Protein AF-A0A928IQV2-F1 (afdb_monomer_lite)

pLDDT: mean 84.83, std 9.08, range [54.75, 93.12]

Radius of gyration: 12.13 Å; chains: 1; bounding box: 26×24×36 Å

Secondary structure (DSSP, 8-state):
-HHHHHHHHTTSEEEEES--TTTHHHHHHHHHTT-EEEEEESS--TTSTTHHHHHHTTPEEEESTTTT-S-S-EEEEE---

Foldseek 3Di:
DVLVVLLVQQVAEAEEEDDDPVCVVVLVVNLVVNGQYEYFYQDDCCPPPCNVVCVVSVHHYYYHPCSPVDDPRYHYDYDDD

Sequence (81 aa):
MLKKYINSLKNKKVGFIGIGISNMPIIKIFADADVDISIRDIKDISNGEFSEELKNLGVKIITGDTFLTTYMKTFYFYHPV

Structure (mmCIF, N/CA/C/O backbone):
data_AF-A0A928IQV2-F1
#
_entry.id   AF-A0A928IQV2-F1
#
loop_
_atom_site.group_PDB
_atom_site.id
_atom_site.type_symbol
_atom_site.label_atom_id
_atom_site.label_alt_id
_atom_site.label_comp_id
_atom_site.label_asym_id
_atom_site.label_entity_id
_atom_site.label_seq_id
_atom_site.pdbx_PDB_ins_code
_atom_site.Cartn_x
_atom_site.Cartn_y
_atom_site.Cartn_z
_atom_site.occupancy
_atom_site.B_iso_or_equiv
_atom_site.auth_seq_id
_atom_site.auth_comp_id
_atom_site.auth_asym_id
_atom_site.auth_atom_id
_atom_site.pdbx_PDB_model_num
ATOM 1 N N . MET A 1 1 ? -0.124 9.901 18.341 1.00 74.31 1 MET A N 1
ATOM 2 C CA . MET A 1 1 ? -0.485 10.788 17.209 1.00 74.31 1 MET A CA 1
ATOM 3 C C . MET A 1 1 ? -0.581 10.017 15.891 1.00 74.31 1 MET A C 1
ATOM 5 O O . MET A 1 1 ? -1.649 10.038 15.297 1.00 74.31 1 MET A O 1
ATOM 9 N N . LEU A 1 2 ? 0.435 9.234 15.502 1.00 79.31 2 LEU A N 1
ATOM 10 C CA . LEU A 1 2 ? 0.446 8.451 14.251 1.00 79.31 2 LEU A CA 1
ATOM 11 C C . LEU A 1 2 ? -0.709 7.435 14.098 1.00 79.31 2 LEU A C 1
ATOM 13 O O . LEU A 1 2 ? -1.406 7.456 13.091 1.00 79.31 2 LEU A O 1
ATOM 17 N N . LYS A 1 3 ? -0.998 6.614 15.120 1.00 83.38 3 LYS A N 1
ATOM 18 C CA . LYS A 1 3 ? -2.133 5.661 15.079 1.00 83.38 3 LYS A CA 1
ATOM 19 C C . LYS A 1 3 ? -3.490 6.339 14.831 1.00 83.38 3 LYS A C 1
ATOM 21 O 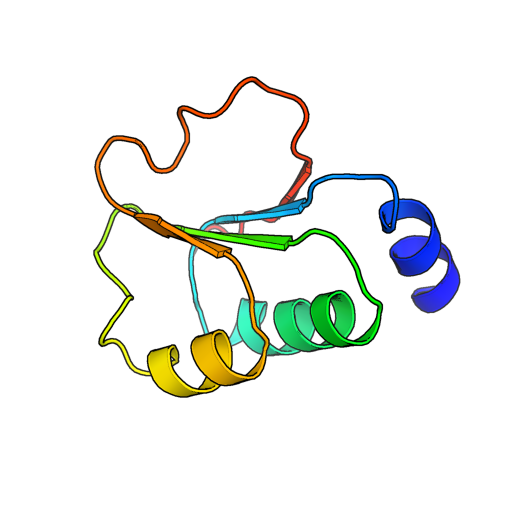O . LYS A 1 3 ? -4.317 5.806 14.103 1.00 83.38 3 LYS A O 1
ATOM 26 N N . LYS A 1 4 ? -3.720 7.526 15.414 1.00 86.31 4 LYS A N 1
ATOM 27 C CA . LYS A 1 4 ? -4.957 8.301 15.195 1.00 86.31 4 LYS A CA 1
ATOM 28 C C . LYS A 1 4 ? -5.057 8.785 13.748 1.00 86.31 4 LYS A C 1
ATOM 30 O O . LYS A 1 4 ? -6.134 8.724 13.170 1.00 86.31 4 LYS A O 1
ATOM 35 N N . TYR A 1 5 ? -3.936 9.222 13.174 1.00 86.88 5 TYR A N 1
ATOM 36 C CA . TYR A 1 5 ? -3.871 9.613 11.771 1.00 86.88 5 TYR A CA 1
ATOM 37 C C . TYR A 1 5 ? -4.166 8.427 10.844 1.00 86.88 5 TYR A C 1
ATOM 39 O O . TYR A 1 5 ? -5.078 8.529 10.033 1.00 86.88 5 TYR A O 1
ATOM 47 N N . ILE A 1 6 ? -3.507 7.279 11.028 1.00 86.56 6 ILE A N 1
ATOM 48 C CA . ILE A 1 6 ? -3.753 6.076 10.210 1.00 86.56 6 ILE A CA 1
ATOM 49 C C . ILE A 1 6 ? -5.213 5.620 10.325 1.00 86.56 6 ILE A C 1
ATOM 51 O O . ILE A 1 6 ? -5.868 5.376 9.318 1.00 86.56 6 ILE A O 1
ATOM 55 N N . ASN A 1 7 ? -5.778 5.612 11.536 1.00 87.19 7 ASN A N 1
ATOM 56 C CA . ASN A 1 7 ? -7.191 5.278 11.728 1.00 87.19 7 ASN A CA 1
ATOM 57 C C . ASN A 1 7 ? -8.141 6.231 10.983 1.00 87.19 7 ASN A C 1
ATOM 59 O O . ASN A 1 7 ? -9.196 5.795 10.532 1.00 87.19 7 ASN A O 1
ATOM 63 N N . SER A 1 8 ? -7.777 7.507 10.808 1.00 88.69 8 SER A N 1
ATOM 64 C CA . SER A 1 8 ? -8.569 8.455 10.006 1.00 88.69 8 SER A CA 1
ATOM 65 C C . SER A 1 8 ? -8.588 8.122 8.505 1.00 88.69 8 SER A C 1
ATOM 67 O O . SER A 1 8 ? -9.445 8.623 7.772 1.00 88.69 8 SER A O 1
ATOM 69 N N . LEU A 1 9 ? -7.666 7.267 8.048 1.00 89.25 9 LEU A N 1
ATOM 70 C CA . LEU A 1 9 ? -7.526 6.852 6.655 1.00 89.25 9 LEU A CA 1
ATOM 71 C C . LEU A 1 9 ? -8.247 5.539 6.335 1.00 89.25 9 LEU A C 1
ATOM 73 O O . LEU A 1 9 ? -8.419 5.255 5.159 1.00 89.25 9 LEU A O 1
ATOM 77 N N . LYS A 1 10 ? -8.734 4.780 7.326 1.00 87.88 10 LYS A N 1
ATOM 78 C CA . LYS A 1 10 ? -9.416 3.484 7.112 1.00 87.88 10 LYS A CA 1
ATOM 79 C C . LYS A 1 10 ? -10.568 3.531 6.103 1.00 87.88 10 LYS A C 1
ATOM 81 O O . LYS A 1 10 ? -10.772 2.596 5.348 1.00 87.88 10 LYS A O 1
ATOM 86 N N . ASN A 1 11 ? -11.293 4.648 6.050 1.00 87.75 11 ASN A N 1
ATOM 87 C CA . ASN A 1 11 ? -12.414 4.843 5.122 1.00 87.75 11 ASN A CA 1
ATOM 88 C C . ASN A 1 11 ? -12.002 5.545 3.813 1.00 87.75 11 ASN A C 1
ATOM 90 O O . ASN A 1 11 ? -12.850 6.089 3.103 1.00 87.75 11 ASN A O 1
ATOM 94 N N . LYS A 1 12 ? -10.701 5.632 3.524 1.00 89.38 12 LYS A N 1
ATOM 95 C CA . LYS A 1 12 ? -10.144 6.301 2.345 1.00 89.38 12 LYS A CA 1
ATOM 96 C C . LYS A 1 12 ? -9.320 5.311 1.537 1.00 89.38 12 LYS A C 1
ATOM 98 O O . LYS A 1 12 ? -8.667 4.436 2.087 1.00 89.38 12 LYS A O 1
ATOM 103 N N . LYS A 1 13 ? -9.292 5.536 0.226 1.00 90.44 13 LYS A N 1
ATOM 104 C CA . LYS A 1 13 ? -8.358 4.860 -0.671 1.00 90.44 13 LYS A CA 1
ATOM 105 C C . LYS A 1 13 ? -7.021 5.573 -0.609 1.00 90.44 13 LYS A C 1
ATOM 107 O O . LYS A 1 13 ? -6.972 6.788 -0.823 1.00 90.44 13 LYS A O 1
ATOM 112 N N . VAL A 1 14 ? -5.954 4.835 -0.341 1.00 91.44 14 VAL A N 1
ATOM 113 C CA . VAL A 1 14 ? -4.591 5.361 -0.299 1.00 91.44 14 VAL A CA 1
ATOM 114 C C . VAL A 1 14 ? -3.773 4.727 -1.419 1.00 91.44 14 VAL A C 1
ATOM 116 O O . VAL A 1 14 ? -3.812 3.523 -1.651 1.00 91.44 14 VAL A O 1
ATOM 119 N N . GLY A 1 15 ? -3.052 5.545 -2.172 1.00 91.19 15 GLY A N 1
ATOM 120 C CA . GLY A 1 15 ? -2.141 5.090 -3.214 1.00 91.19 15 GLY A CA 1
ATOM 121 C C . GLY A 1 15 ? -0.708 5.429 -2.841 1.00 91.19 15 GLY A C 1
ATOM 122 O O . GLY A 1 15 ? -0.431 6.568 -2.484 1.00 91.19 15 GLY A O 1
ATOM 123 N N . PHE A 1 16 ? 0.205 4.477 -2.960 1.00 90.94 16 PHE A N 1
ATOM 124 C CA . PHE A 1 16 ? 1.641 4.724 -2.894 1.00 90.94 16 PHE A CA 1
ATOM 125 C C . PHE A 1 16 ? 2.186 4.725 -4.312 1.00 90.94 16 PHE A C 1
ATOM 127 O O . PHE A 1 16 ? 2.041 3.734 -5.024 1.00 90.94 16 PHE A O 1
ATOM 134 N N . ILE A 1 17 ? 2.760 5.850 -4.731 1.00 89.25 17 ILE A N 1
ATOM 135 C CA . ILE A 1 17 ? 3.392 5.979 -6.041 1.00 89.25 17 ILE A CA 1
ATOM 136 C C . ILE A 1 17 ? 4.886 5.697 -5.870 1.00 89.25 17 ILE A C 1
ATOM 138 O O . ILE A 1 17 ? 5.573 6.424 -5.150 1.00 89.25 17 ILE A O 1
ATOM 142 N N . GLY A 1 18 ? 5.362 4.650 -6.541 1.00 84.25 18 GLY A N 1
ATOM 143 C CA . GLY A 1 18 ? 6.712 4.112 -6.417 1.00 84.25 18 GLY A CA 1
ATOM 144 C C . GLY A 1 18 ? 6.851 3.124 -5.256 1.00 84.25 18 GLY A C 1
ATOM 145 O O . GLY A 1 18 ? 6.458 3.408 -4.118 1.00 84.25 18 GLY A O 1
ATOM 146 N N . ILE A 1 19 ? 7.454 1.965 -5.532 1.00 74.06 19 ILE A N 1
ATOM 147 C CA . ILE A 1 19 ? 7.877 1.006 -4.505 1.00 74.06 19 ILE A CA 1
ATOM 148 C C . ILE A 1 19 ? 9.379 1.155 -4.250 1.00 74.06 19 ILE A C 1
ATOM 150 O O . ILE A 1 19 ? 10.218 0.781 -5.062 1.00 74.06 19 ILE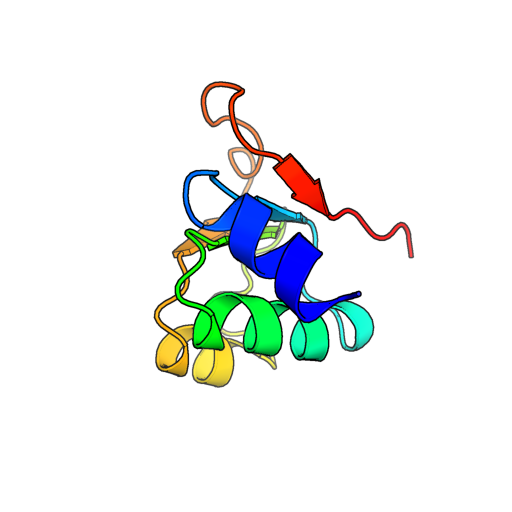 A O 1
ATOM 154 N N . GLY A 1 20 ? 9.722 1.753 -3.114 1.00 70.12 20 GLY A N 1
ATOM 155 C CA . GLY A 1 20 ? 11.104 1.905 -2.667 1.00 70.12 20 GLY A CA 1
ATOM 156 C C . GLY A 1 20 ? 11.270 1.454 -1.222 1.00 70.12 20 GLY A C 1
ATOM 157 O O . GLY A 1 20 ? 10.288 1.326 -0.485 1.00 70.12 20 GLY A O 1
ATOM 158 N N . ILE A 1 21 ? 12.527 1.288 -0.802 1.00 68.12 21 ILE A N 1
ATOM 159 C CA . ILE A 1 21 ? 12.911 0.925 0.575 1.00 68.12 21 ILE A CA 1
ATOM 160 C C . ILE A 1 21 ? 12.241 1.854 1.601 1.00 68.12 21 ILE A C 1
ATOM 162 O O . ILE A 1 21 ? 11.811 1.406 2.659 1.00 68.12 21 ILE A O 1
ATOM 166 N N . SER A 1 22 ? 12.104 3.143 1.279 1.00 74.12 22 SER A N 1
ATOM 167 C CA . SER A 1 22 ? 11.479 4.144 2.149 1.00 74.12 22 SER A CA 1
ATOM 168 C C . SER A 1 22 ? 9.963 3.973 2.298 1.00 74.12 22 SER A C 1
ATOM 170 O O . SER A 1 22 ? 9.424 4.233 3.374 1.00 74.12 22 SER A O 1
ATOM 172 N N . ASN A 1 23 ? 9.269 3.506 1.257 1.00 82.38 23 ASN A N 1
ATOM 173 C CA . ASN A 1 23 ? 7.815 3.340 1.284 1.00 82.38 23 ASN A CA 1
ATOM 174 C C . ASN A 1 23 ? 7.392 2.017 1.934 1.00 82.38 23 ASN A C 1
ATOM 176 O O . ASN A 1 23 ? 6.327 1.964 2.548 1.00 82.38 23 ASN A O 1
ATOM 180 N N . MET A 1 24 ? 8.211 0.962 1.859 1.00 88.81 24 MET A N 1
ATOM 181 C CA . MET A 1 24 ? 7.813 -0.375 2.316 1.00 88.81 24 MET A CA 1
ATOM 182 C C . MET A 1 24 ? 7.448 -0.468 3.813 1.00 88.81 24 MET A C 1
ATOM 184 O O . MET A 1 24 ? 6.419 -1.066 4.138 1.00 88.81 24 MET A O 1
ATOM 188 N N . PRO A 1 25 ? 8.181 0.169 4.750 1.00 89.00 25 PRO A N 1
ATOM 189 C CA . PRO A 1 25 ? 7.773 0.220 6.155 1.00 89.00 25 PRO A CA 1
ATOM 190 C C . PRO A 1 25 ? 6.408 0.888 6.363 1.00 89.00 25 PRO A C 1
ATOM 192 O O . PRO A 1 25 ? 5.618 0.445 7.193 1.00 89.00 25 PRO A O 1
ATOM 195 N N . ILE A 1 26 ? 6.109 1.942 5.598 1.00 88.62 26 ILE A N 1
ATOM 196 C CA . ILE A 1 26 ? 4.844 2.681 5.705 1.00 88.62 26 ILE A CA 1
ATOM 197 C C . ILE A 1 26 ? 3.697 1.850 5.121 1.00 88.62 26 ILE A C 1
ATOM 199 O O . ILE A 1 26 ? 2.633 1.771 5.732 1.00 88.62 26 ILE A O 1
ATOM 203 N N . ILE A 1 27 ? 3.931 1.184 3.987 1.00 91.38 27 ILE A N 1
ATOM 204 C CA . ILE A 1 27 ? 2.979 0.265 3.351 1.00 91.38 27 ILE A CA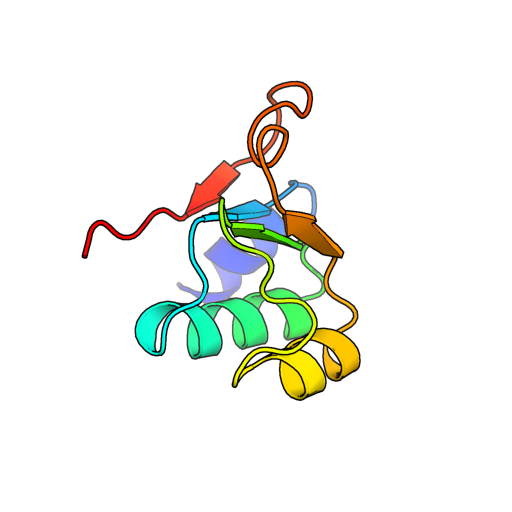 1
ATOM 205 C C . ILE A 1 27 ? 2.538 -0.815 4.343 1.00 91.38 27 ILE A C 1
ATOM 207 O O . ILE A 1 27 ? 1.338 -1.004 4.524 1.00 91.38 27 ILE A O 1
ATOM 211 N N . LYS A 1 28 ? 3.483 -1.452 5.048 1.00 91.50 28 LYS A N 1
ATOM 212 C CA . LYS A 1 28 ? 3.182 -2.458 6.083 1.00 91.50 28 LYS A CA 1
ATOM 213 C C . LYS A 1 28 ? 2.302 -1.900 7.193 1.00 91.50 28 LYS A C 1
ATOM 215 O O . LYS A 1 28 ? 1.264 -2.468 7.496 1.00 91.50 28 LYS A O 1
ATOM 220 N N . ILE A 1 29 ? 2.668 -0.740 7.742 1.00 91.12 29 ILE A N 1
ATOM 221 C CA . ILE A 1 29 ? 1.901 -0.089 8.814 1.00 91.12 29 ILE A CA 1
ATOM 222 C C . ILE A 1 29 ? 0.453 0.194 8.380 1.00 91.12 29 ILE A C 1
ATOM 224 O O . ILE A 1 29 ? -0.462 0.108 9.198 1.00 91.12 29 ILE A O 1
ATOM 228 N N . PHE A 1 30 ? 0.237 0.568 7.117 1.00 92.56 30 PHE A N 1
ATOM 229 C CA . PHE A 1 30 ? -1.096 0.861 6.594 1.00 92.56 30 PHE A CA 1
ATOM 230 C C . PHE A 1 30 ? -1.882 -0.420 6.288 1.00 92.56 30 PHE A C 1
ATOM 232 O O . PHE A 1 30 ? -3.072 -0.468 6.596 1.00 92.56 30 PHE A O 1
ATOM 239 N N . ALA A 1 31 ? -1.225 -1.448 5.744 1.00 91.88 31 ALA A N 1
ATOM 240 C CA . ALA A 1 31 ? -1.815 -2.763 5.502 1.00 91.88 31 ALA A CA 1
ATOM 241 C C . ALA A 1 31 ? -2.252 -3.435 6.815 1.00 91.88 31 ALA A C 1
ATOM 243 O O . ALA A 1 31 ? -3.405 -3.831 6.944 1.00 91.88 31 ALA A O 1
ATOM 244 N N . ASP A 1 32 ? -1.382 -3.453 7.830 1.00 91.75 32 ASP A N 1
ATOM 245 C CA . ASP A 1 32 ? -1.680 -3.988 9.170 1.00 91.75 32 ASP A CA 1
ATOM 246 C C . ASP A 1 32 ? -2.828 -3.235 9.859 1.00 91.75 32 ASP A C 1
ATOM 248 O O . ASP A 1 32 ? -3.511 -3.758 10.742 1.00 91.75 32 ASP A O 1
ATOM 252 N N . ALA A 1 33 ? -3.033 -1.974 9.477 1.00 91.62 33 ALA A N 1
ATOM 253 C CA . ALA A 1 33 ? -4.124 -1.149 9.962 1.00 91.62 33 ALA A CA 1
ATOM 254 C C . ALA A 1 33 ? -5.409 -1.286 9.132 1.00 91.62 33 ALA A C 1
ATOM 256 O O . ALA A 1 33 ? -6.340 -0.528 9.400 1.00 91.62 33 ALA A O 1
ATOM 257 N N . ASP A 1 34 ? -5.484 -2.221 8.180 1.00 91.25 34 ASP A N 1
ATOM 258 C CA . ASP A 1 34 ? -6.655 -2.485 7.331 1.00 91.25 34 ASP A CA 1
ATOM 259 C C . ASP A 1 34 ? -7.110 -1.244 6.537 1.00 91.25 34 ASP A C 1
ATOM 261 O O . ASP A 1 34 ? -8.293 -0.921 6.425 1.00 91.25 34 ASP A O 1
ATOM 265 N N . VAL A 1 35 ? -6.142 -0.464 6.046 1.00 93.00 35 VAL A N 1
ATOM 266 C CA . VAL A 1 35 ? -6.398 0.662 5.140 1.00 93.00 35 VAL A CA 1
ATOM 267 C C . VAL A 1 35 ? -6.450 0.138 3.701 1.00 93.00 35 VAL A C 1
ATOM 269 O O . VAL A 1 35 ? -5.583 -0.632 3.296 1.00 93.00 35 VAL A O 1
ATOM 272 N N . ASP A 1 36 ? -7.423 0.596 2.903 1.00 91.88 36 ASP A N 1
ATOM 273 C CA . ASP A 1 36 ? -7.512 0.277 1.467 1.00 91.88 36 ASP A CA 1
ATOM 274 C C . ASP A 1 36 ? -6.346 0.937 0.714 1.00 91.88 36 ASP A C 1
ATOM 276 O O . ASP A 1 36 ? -6.407 2.117 0.338 1.00 91.88 36 ASP A O 1
ATOM 280 N N . ILE A 1 37 ? -5.253 0.184 0.553 1.00 92.31 37 ILE A N 1
ATOM 281 C CA . ILE A 1 37 ? -4.026 0.655 -0.084 1.00 92.31 37 ILE A CA 1
ATOM 282 C C . ILE A 1 37 ? -3.787 0.030 -1.459 1.00 92.31 37 ILE A C 1
ATOM 284 O O . ILE A 1 37 ? -4.034 -1.150 -1.710 1.00 92.31 37 ILE A O 1
ATOM 288 N N . SER A 1 38 ? -3.232 0.843 -2.357 1.00 91.62 38 SER A N 1
ATOM 289 C CA . SER A 1 38 ? -2.750 0.417 -3.671 1.00 91.62 38 SER A CA 1
ATOM 290 C C . SER A 1 38 ? -1.313 0.868 -3.899 1.00 91.62 38 SER A C 1
ATOM 292 O O . SER A 1 38 ? -0.975 2.015 -3.617 1.00 91.62 38 SER A O 1
ATOM 294 N N . ILE A 1 39 ? -0.479 -0.014 -4.440 1.00 91.69 39 ILE A N 1
ATOM 295 C CA . ILE A 1 39 ? 0.867 0.306 -4.913 1.00 91.69 39 ILE A CA 1
ATOM 296 C C . ILE A 1 39 ? 0.793 0.592 -6.402 1.00 91.69 39 ILE A C 1
ATOM 298 O O . ILE A 1 39 ? 0.161 -0.153 -7.154 1.00 91.69 39 ILE A O 1
ATOM 302 N N . ARG A 1 40 ? 1.404 1.696 -6.820 1.00 90.06 40 ARG A N 1
ATOM 303 C CA . ARG A 1 40 ? 1.306 2.210 -8.179 1.00 90.06 40 ARG A CA 1
ATOM 304 C C . ARG A 1 40 ? 2.680 2.545 -8.708 1.00 90.06 40 ARG A C 1
ATOM 306 O O . ARG A 1 40 ? 3.402 3.312 -8.082 1.00 90.06 40 ARG A O 1
ATOM 313 N N . ASP A 1 41 ? 3.019 2.007 -9.865 1.00 89.00 41 ASP A N 1
ATOM 314 C CA . ASP A 1 41 ? 4.301 2.277 -10.505 1.00 89.00 41 ASP A CA 1
ATOM 315 C C . ASP A 1 41 ? 4.128 2.317 -12.021 1.00 89.00 41 ASP A C 1
ATOM 317 O O . ASP A 1 41 ? 3.267 1.641 -12.573 1.00 89.00 41 ASP A O 1
ATOM 321 N N . ILE A 1 42 ? 4.931 3.121 -12.708 1.00 88.50 42 ILE A N 1
ATOM 322 C CA . ILE A 1 42 ? 4.930 3.109 -14.171 1.00 88.50 42 ILE A CA 1
ATOM 323 C C . ILE A 1 42 ? 5.536 1.802 -14.701 1.00 88.50 42 ILE A C 1
ATOM 325 O O . ILE A 1 42 ? 5.111 1.293 -15.735 1.00 88.50 42 ILE A O 1
ATOM 329 N N . LYS A 1 43 ? 6.502 1.229 -13.975 1.00 88.31 43 LYS A N 1
ATOM 330 C CA . LYS A 1 43 ? 7.148 -0.040 -14.315 1.00 88.31 43 LYS A CA 1
ATOM 331 C C . LYS A 1 43 ? 6.336 -1.212 -13.778 1.00 88.31 43 LYS A C 1
ATOM 333 O O . LYS A 1 43 ? 5.642 -1.096 -12.771 1.00 88.31 43 LYS A O 1
ATOM 338 N N . ASP A 1 44 ? 6.461 -2.370 -14.420 1.00 88.44 44 ASP A N 1
ATOM 339 C CA . ASP A 1 44 ? 5.938 -3.599 -13.833 1.00 88.44 44 ASP A CA 1
ATOM 340 C C . ASP A 1 44 ? 6.818 -4.037 -12.653 1.00 88.44 44 ASP A C 1
ATOM 342 O O . ASP A 1 44 ? 8.004 -4.326 -12.812 1.00 88.44 44 ASP A O 1
ATOM 346 N N . ILE A 1 45 ? 6.221 -4.067 -11.463 1.00 87.56 45 ILE A N 1
ATOM 347 C CA . ILE A 1 45 ? 6.866 -4.443 -10.198 1.00 87.56 45 ILE A CA 1
ATOM 348 C C . ILE A 1 45 ? 6.368 -5.793 -9.668 1.00 87.56 45 ILE A C 1
ATOM 350 O O . ILE A 1 45 ? 6.779 -6.230 -8.593 1.00 87.56 45 ILE A O 1
ATOM 354 N N . SER A 1 46 ? 5.502 -6.480 -10.420 1.00 83.31 46 SER A N 1
ATOM 355 C CA . SER A 1 46 ? 4.837 -7.723 -9.998 1.00 83.31 46 SER A CA 1
ATOM 356 C C . SER A 1 46 ? 5.807 -8.884 -9.748 1.00 83.31 46 SER A C 1
ATOM 358 O O . SER A 1 46 ? 5.458 -9.825 -9.035 1.00 83.31 46 SER A O 1
ATOM 360 N N . ASN A 1 47 ? 7.020 -8.794 -10.305 1.00 85.94 47 ASN A N 1
ATOM 361 C CA . ASN A 1 47 ? 8.120 -9.748 -10.135 1.00 85.94 47 ASN A CA 1
ATOM 362 C C . ASN A 1 47 ? 9.403 -9.081 -9.589 1.00 85.94 47 ASN A C 1
ATOM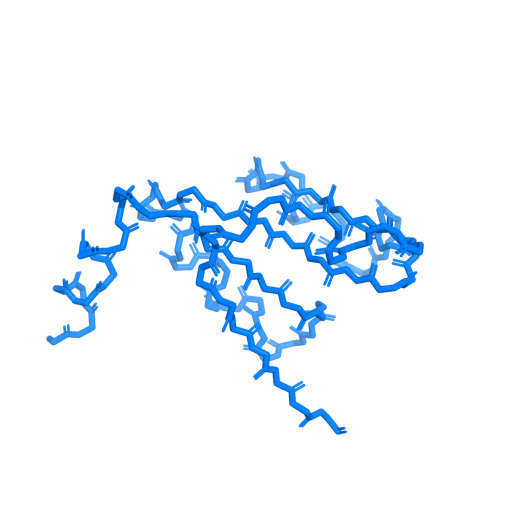 364 O O . ASN A 1 47 ? 10.495 -9.617 -9.755 1.00 85.94 47 ASN A O 1
ATOM 368 N N . GLY A 1 48 ? 9.296 -7.885 -8.998 1.00 85.75 48 GLY A N 1
ATOM 369 C CA . GLY A 1 48 ? 10.436 -7.157 -8.431 1.00 85.75 48 GLY A CA 1
ATOM 370 C C . GLY A 1 48 ? 10.838 -7.634 -7.030 1.00 85.75 48 GLY A C 1
ATOM 371 O O . GLY A 1 48 ? 10.222 -8.538 -6.465 1.00 85.75 48 GLY A O 1
ATOM 372 N N . GLU A 1 49 ? 11.835 -6.961 -6.449 1.00 87.62 49 GLU A N 1
ATOM 373 C CA . GLU A 1 49 ? 12.406 -7.242 -5.117 1.00 87.62 49 GLU A CA 1
ATOM 374 C C . GLU A 1 49 ? 11.344 -7.389 -4.013 1.00 87.62 49 GLU A C 1
ATOM 376 O O . GLU A 1 49 ? 11.409 -8.308 -3.204 1.00 87.62 49 GLU A O 1
ATOM 381 N N . PHE A 1 50 ? 10.319 -6.533 -4.018 1.00 89.00 50 PHE A N 1
ATOM 382 C CA . PHE A 1 50 ? 9.272 -6.522 -2.989 1.00 89.00 50 PHE A CA 1
ATOM 383 C C . PHE A 1 50 ? 8.027 -7.348 -3.354 1.00 89.00 50 PHE A C 1
ATOM 385 O O . PHE A 1 50 ? 7.038 -7.325 -2.624 1.00 89.00 50 PHE A O 1
ATOM 392 N N . SER A 1 51 ? 8.028 -8.062 -4.482 1.00 88.62 51 SER A N 1
ATOM 393 C CA . SER A 1 51 ? 6.817 -8.695 -5.026 1.00 88.62 51 SER A CA 1
ATOM 394 C C . SER A 1 51 ? 6.180 -9.732 -4.096 1.00 88.62 51 SER A C 1
ATOM 396 O O . SER A 1 51 ? 4.960 -9.733 -3.934 1.00 88.62 51 SER A O 1
ATOM 398 N N . GLU A 1 52 ? 6.975 -10.594 -3.459 1.00 91.19 52 GLU A N 1
ATOM 399 C CA . GLU A 1 52 ? 6.470 -11.579 -2.493 1.00 91.19 52 GLU A CA 1
ATOM 400 C C . GLU A 1 52 ? 5.867 -10.906 -1.262 1.00 91.19 52 GLU A C 1
ATOM 402 O O . GLU A 1 52 ? 4.797 -11.288 -0.790 1.00 91.19 52 GLU A O 1
ATOM 407 N N . GLU A 1 53 ? 6.517 -9.857 -0.771 1.00 91.25 53 GLU A N 1
ATOM 408 C CA . GLU A 1 53 ? 6.060 -9.143 0.411 1.00 91.25 53 GLU A CA 1
ATOM 409 C C . GLU A 1 53 ? 4.735 -8.415 0.149 1.00 91.25 53 GLU A C 1
ATOM 411 O O . GLU A 1 53 ? 3.812 -8.494 0.956 1.00 91.25 53 GLU A O 1
ATOM 416 N N . LEU A 1 54 ? 4.584 -7.794 -1.022 1.00 90.50 54 LEU A N 1
ATOM 417 C CA . LEU A 1 54 ? 3.321 -7.186 -1.445 1.00 90.50 54 LEU A CA 1
ATOM 418 C C . LEU A 1 54 ? 2.197 -8.214 -1.610 1.00 90.50 54 LEU A C 1
ATOM 420 O O . LEU A 1 54 ? 1.062 -7.939 -1.219 1.00 90.50 54 LEU A O 1
ATOM 424 N N . LYS A 1 55 ? 2.505 -9.399 -2.156 1.00 90.50 55 LYS A N 1
ATOM 425 C CA . LYS A 1 55 ? 1.538 -10.503 -2.261 1.00 90.50 55 LYS A CA 1
ATOM 426 C C . LYS A 1 55 ? 1.066 -10.950 -0.879 1.00 90.50 55 LYS A C 1
ATOM 428 O O . LYS A 1 55 ? -0.135 -11.096 -0.677 1.00 90.50 55 LYS A O 1
ATOM 433 N N . ASN A 1 56 ? 1.986 -11.094 0.074 1.00 93.12 56 ASN A N 1
ATOM 434 C CA . ASN A 1 56 ? 1.665 -11.487 1.448 1.00 93.12 56 ASN A CA 1
ATOM 435 C C . ASN A 1 56 ? 0.818 -10.440 2.184 1.00 93.12 56 ASN A C 1
ATOM 437 O O . ASN A 1 56 ? -0.029 -10.804 2.994 1.00 93.12 56 ASN A O 1
ATOM 441 N N . LEU A 1 57 ? 1.008 -9.152 1.883 1.00 92.38 57 LEU A N 1
ATOM 442 C CA . LEU A 1 57 ? 0.193 -8.067 2.437 1.00 92.38 57 LEU A CA 1
ATOM 443 C C . LEU A 1 57 ? -1.196 -7.947 1.782 1.00 92.38 57 LEU A C 1
ATOM 445 O O . LEU A 1 57 ? -2.018 -7.167 2.254 1.00 92.38 57 LEU A O 1
ATOM 449 N N . GLY A 1 58 ? -1.466 -8.669 0.687 1.00 91.12 58 GLY A N 1
ATOM 450 C CA . GLY A 1 58 ? -2.756 -8.627 -0.010 1.00 91.12 58 GLY A CA 1
ATOM 451 C C . GLY A 1 58 ? -3.079 -7.277 -0.664 1.00 91.12 58 GLY A C 1
ATOM 452 O O . GLY A 1 58 ? -4.244 -6.980 -0.928 1.00 91.12 58 GLY A O 1
ATOM 453 N N . VAL A 1 59 ? -2.069 -6.441 -0.918 1.00 90.69 59 VAL A N 1
ATOM 454 C CA . VAL A 1 59 ? -2.268 -5.081 -1.440 1.00 90.69 59 VAL A CA 1
ATOM 455 C C . VAL A 1 59 ? -2.484 -5.084 -2.949 1.00 90.69 59 VAL A C 1
ATOM 457 O O . VAL A 1 59 ? -1.937 -5.909 -3.685 1.00 90.69 59 VAL A O 1
ATOM 460 N N . LYS A 1 60 ? -3.252 -4.114 -3.452 1.00 90.19 60 LYS A N 1
ATOM 461 C CA . LYS A 1 60 ? -3.492 -3.993 -4.892 1.00 90.19 60 LYS A CA 1
ATOM 462 C C . LYS A 1 60 ? -2.288 -3.368 -5.594 1.00 90.19 60 LYS A C 1
ATOM 464 O O . LYS A 1 60 ? -1.904 -2.252 -5.260 1.00 90.19 60 LYS A O 1
ATOM 469 N N . ILE A 1 61 ? -1.759 -4.026 -6.621 1.00 90.44 61 ILE A N 1
ATOM 470 C CA . ILE A 1 61 ? -0.694 -3.488 -7.481 1.00 90.44 61 ILE A CA 1
ATOM 471 C C . ILE A 1 61 ? -1.318 -2.986 -8.791 1.00 90.44 61 ILE A C 1
ATOM 473 O O . ILE A 1 61 ? -2.126 -3.684 -9.403 1.00 90.44 61 ILE A O 1
ATOM 477 N N . ILE A 1 62 ? -0.992 -1.759 -9.203 1.00 89.94 62 ILE A N 1
ATOM 478 C CA . ILE A 1 62 ? -1.473 -1.141 -10.448 1.00 89.94 62 ILE A CA 1
ATOM 479 C C . ILE A 1 62 ? -0.267 -0.567 -11.189 1.00 89.94 62 ILE A C 1
ATOM 481 O O . ILE A 1 62 ? 0.346 0.387 -10.715 1.00 89.94 62 ILE A O 1
ATOM 485 N N . THR A 1 63 ? 0.062 -1.131 -12.346 1.00 90.12 63 THR A N 1
ATOM 486 C CA . THR A 1 63 ? 1.270 -0.773 -13.100 1.00 90.12 63 THR A CA 1
ATOM 487 C C . THR A 1 63 ? 0.975 -0.324 -14.531 1.00 90.12 63 THR A C 1
ATOM 489 O O . THR A 1 63 ? -0.166 -0.411 -14.998 1.00 90.12 63 THR A O 1
ATOM 492 N N . GLY A 1 64 ? 2.002 0.181 -15.221 1.00 88.12 64 GLY A N 1
ATOM 493 C CA . GLY A 1 64 ? 1.939 0.586 -16.628 1.00 88.12 64 GLY A CA 1
ATOM 494 C C . GLY A 1 64 ? 1.329 1.970 -16.842 1.00 88.12 64 GLY A C 1
ATOM 495 O O . GLY A 1 64 ? 1.122 2.732 -15.900 1.00 88.12 64 GLY A O 1
ATOM 496 N N . ASP A 1 65 ? 0.994 2.297 -18.090 1.00 85.50 65 ASP A N 1
ATOM 497 C CA . ASP A 1 65 ? 0.553 3.644 -18.501 1.00 85.50 65 ASP A CA 1
ATOM 498 C C . ASP A 1 65 ? -0.717 4.131 -17.782 1.00 85.50 65 ASP A C 1
ATOM 500 O O . ASP A 1 65 ? -0.990 5.326 -17.674 1.00 85.50 65 ASP A O 1
ATOM 504 N N . THR A 1 66 ? -1.488 3.196 -17.230 1.00 82.25 66 THR A N 1
ATOM 505 C CA . THR A 1 66 ? -2.719 3.457 -16.483 1.00 82.25 66 THR A CA 1
ATOM 506 C C . THR A 1 66 ? -2.523 3.547 -14.967 1.00 82.25 66 THR A C 1
ATOM 508 O O . THR A 1 66 ? -3.503 3.598 -14.221 1.00 82.25 66 THR A O 1
ATOM 511 N N . PHE A 1 67 ? -1.283 3.584 -14.462 1.00 83.31 67 PHE A N 1
ATOM 512 C CA . PHE A 1 67 ? -1.026 3.548 -13.015 1.00 83.31 67 PHE A CA 1
ATOM 513 C C . PHE A 1 67 ? -1.690 4.702 -12.241 1.00 83.31 67 PHE A C 1
ATOM 515 O O . PHE A 1 67 ? -2.038 4.537 -11.070 1.00 83.31 67 PHE A O 1
ATOM 522 N N . LEU A 1 68 ? -1.964 5.836 -12.898 1.00 82.12 68 LEU A N 1
ATOM 523 C CA . LEU A 1 68 ? -2.675 6.985 -12.321 1.00 82.12 68 LEU A CA 1
ATOM 524 C C . LEU A 1 68 ? -4.135 7.138 -12.776 1.00 82.12 68 LEU A C 1
ATOM 526 O O . LEU A 1 68 ? -4.852 7.958 -12.206 1.00 82.12 68 LEU A O 1
ATOM 530 N N . THR A 1 69 ? -4.632 6.362 -13.745 1.00 72.25 69 THR A N 1
ATOM 531 C CA . THR A 1 69 ? -5.930 6.629 -14.406 1.00 72.25 69 THR A CA 1
ATOM 532 C C . THR A 1 69 ? -7.171 6.157 -13.633 1.00 72.25 69 THR A C 1
ATOM 534 O O . THR A 1 69 ? -8.236 5.951 -14.208 1.00 72.25 69 THR A O 1
ATOM 537 N N . THR A 1 70 ? -7.111 6.023 -12.306 1.00 64.06 70 THR A N 1
ATOM 538 C CA . THR A 1 70 ? -8.309 5.701 -11.506 1.00 64.06 70 THR A CA 1
ATOM 539 C C . THR A 1 70 ? -9.023 6.974 -11.037 1.00 64.06 70 THR A C 1
ATOM 541 O O . THR A 1 70 ? -8.379 7.858 -10.475 1.00 64.06 70 THR A O 1
ATOM 544 N N . TYR A 1 71 ? -10.351 7.041 -11.223 1.00 58.12 71 TYR A N 1
ATOM 545 C CA . TYR A 1 71 ? -11.240 8.135 -10.793 1.00 58.12 71 TYR A CA 1
ATOM 546 C C . TYR A 1 71 ? -10.826 8.732 -9.433 1.00 58.12 71 TYR A C 1
ATOM 548 O O . TYR A 1 71 ? -10.811 8.044 -8.410 1.00 58.12 71 TYR A O 1
ATOM 556 N N . MET A 1 72 ? -10.464 10.019 -9.448 1.00 59.97 72 MET A N 1
ATOM 557 C CA . MET A 1 72 ? -9.815 10.756 -8.359 1.00 59.97 72 MET A CA 1
ATOM 558 C C . MET A 1 72 ? -10.663 10.820 -7.077 1.00 59.97 72 MET A C 1
ATOM 560 O O . MET A 1 72 ? -11.403 11.774 -6.855 1.00 59.97 72 MET A O 1
ATOM 564 N N . LYS A 1 73 ? -10.511 9.827 -6.196 1.00 68.06 73 LYS A N 1
ATOM 565 C CA . LYS A 1 73 ? -10.761 9.926 -4.741 1.00 68.06 73 LYS A CA 1
ATOM 566 C C . LYS A 1 73 ? -9.739 9.099 -3.946 1.00 68.06 73 LYS A C 1
ATOM 568 O O . LYS A 1 73 ? -10.078 8.472 -2.946 1.00 68.06 73 LYS A O 1
ATOM 573 N N . THR A 1 74 ? -8.492 9.084 -4.408 1.00 79.88 74 THR A N 1
ATOM 574 C CA . THR A 1 74 ? -7.380 8.390 -3.745 1.00 79.88 74 THR A CA 1
ATOM 575 C C . THR A 1 74 ? -6.414 9.424 -3.182 1.00 79.88 74 THR A C 1
ATOM 577 O O . THR A 1 74 ? -6.030 10.354 -3.888 1.00 79.88 74 THR A O 1
ATOM 580 N N . PHE A 1 75 ? -6.031 9.277 -1.915 1.00 83.56 75 PHE A N 1
ATOM 581 C CA . PHE A 1 75 ? -4.954 10.062 -1.317 1.00 83.56 75 PHE A CA 1
ATOM 582 C C . PHE A 1 75 ? -3.615 9.430 -1.698 1.00 83.56 75 PHE A C 1
ATOM 584 O O . PHE A 1 75 ? -3.406 8.251 -1.417 1.00 83.56 75 PHE A O 1
ATOM 591 N N . TYR A 1 76 ? -2.724 10.183 -2.341 1.00 85.31 76 TYR A N 1
ATOM 592 C CA . TYR A 1 76 ? -1.451 9.648 -2.819 1.00 85.31 76 TYR A CA 1
ATOM 593 C C . TYR A 1 76 ? -0.287 10.039 -1.910 1.00 85.31 76 TYR A C 1
ATOM 595 O O . TYR A 1 76 ? -0.07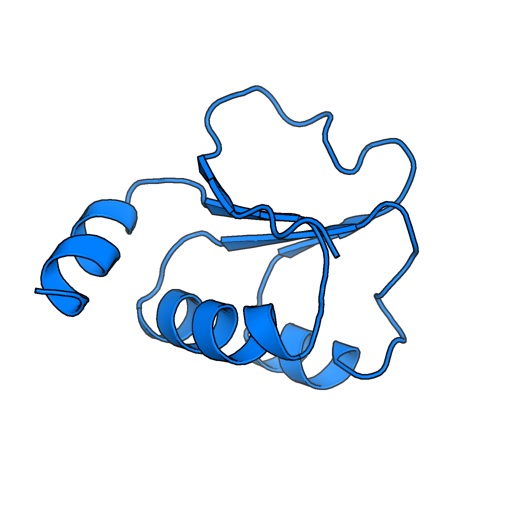4 11.219 -1.639 1.00 85.31 76 TYR A O 1
ATOM 603 N N . PHE A 1 77 ? 0.493 9.044 -1.493 1.00 83.25 77 PHE A N 1
ATOM 604 C CA . PHE A 1 77 ? 1.846 9.231 -0.985 1.00 83.25 77 PHE A CA 1
ATOM 605 C C . PHE A 1 77 ? 2.811 9.096 -2.160 1.00 83.25 77 PHE A C 1
ATOM 607 O O . PHE A 1 77 ? 2.894 8.043 -2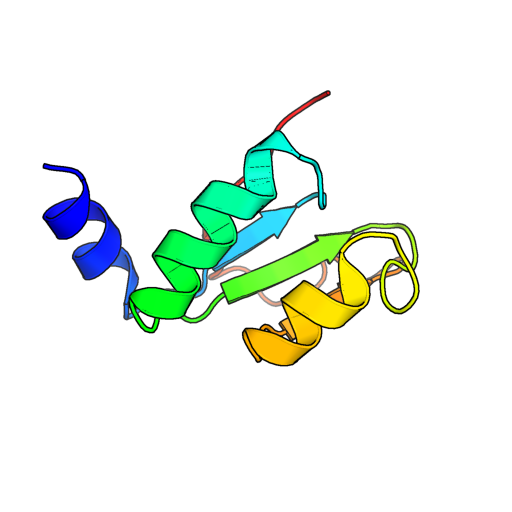.794 1.00 83.25 77 PHE A O 1
ATOM 614 N N . TYR A 1 78 ? 3.515 10.181 -2.457 1.00 79.50 78 TYR A N 1
ATOM 615 C CA . TYR A 1 78 ? 4.547 10.238 -3.481 1.00 79.50 78 TYR A CA 1
ATOM 616 C C . TYR A 1 78 ? 5.858 10.661 -2.827 1.00 79.50 78 TYR A C 1
ATOM 618 O O . TYR A 1 78 ? 5.882 11.629 -2.065 1.00 79.50 78 TYR A O 1
ATOM 626 N N . HIS A 1 79 ? 6.933 9.940 -3.127 1.00 66.56 79 HIS A N 1
ATOM 627 C CA . HIS A 1 79 ? 8.278 10.315 -2.720 1.00 66.56 79 HIS A CA 1
ATOM 628 C C . HIS A 1 79 ? 9.104 10.584 -3.983 1.00 66.56 79 HIS A C 1
ATOM 630 O O . HIS A 1 79 ? 9.386 9.631 -4.710 1.00 66.56 79 HIS A O 1
ATOM 636 N N . PRO A 1 80 ? 9.456 11.847 -4.289 1.00 57.81 80 PRO A N 1
ATOM 637 C CA . PRO A 1 80 ? 10.415 12.131 -5.344 1.00 57.81 80 PRO A CA 1
ATOM 638 C C . PRO A 1 80 ? 11.784 11.625 -4.882 1.00 57.81 80 PRO A C 1
ATOM 640 O O . PRO A 1 80 ? 12.320 12.120 -3.891 1.00 57.81 80 PRO A O 1
ATOM 643 N N . VAL A 1 81 ? 12.297 10.606 -5.568 1.00 54.75 81 VAL A N 1
ATOM 644 C CA . VAL A 1 81 ? 13.723 10.256 -5.537 1.00 54.75 81 VAL A CA 1
ATOM 645 C C . VAL A 1 81 ? 14.505 11.172 -6.463 1.00 54.75 81 VAL A C 1
ATOM 647 O O . VAL A 1 81 ? 13.956 11.527 -7.532 1.00 54.75 81 VAL A O 1
#